Protein AF-A0A3D0CFL4-F1 (afdb_monomer)

Structure (mmCIF, N/CA/C/O backbone):
data_AF-A0A3D0CFL4-F1
#
_entry.id   AF-A0A3D0CFL4-F1
#
loop_
_atom_site.group_PDB
_atom_site.id
_atom_site.type_symbol
_atom_site.label_atom_id
_atom_site.label_alt_id
_atom_site.label_comp_id
_atom_site.label_asym_id
_atom_site.label_entity_id
_atom_site.label_seq_id
_atom_site.pdbx_PDB_ins_code
_atom_site.Cartn_x
_atom_site.Cartn_y
_atom_site.Cartn_z
_atom_site.occupancy
_atom_site.B_iso_or_equiv
_atom_site.auth_seq_id
_atom_site.auth_comp_id
_atom_site.auth_asym_id
_atom_site.auth_atom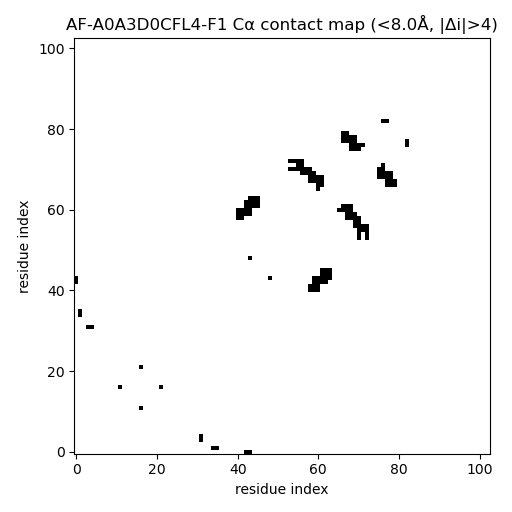_id
_atom_site.pdbx_PDB_model_num
ATOM 1 N N . MET A 1 1 ? 0.026 7.987 4.294 1.00 47.44 1 MET A N 1
ATOM 2 C CA . MET A 1 1 ? -0.009 7.090 5.470 1.00 47.44 1 MET A CA 1
ATOM 3 C C . MET A 1 1 ? -1.388 7.122 6.114 1.00 47.44 1 MET A C 1
ATOM 5 O O . MET A 1 1 ? -1.68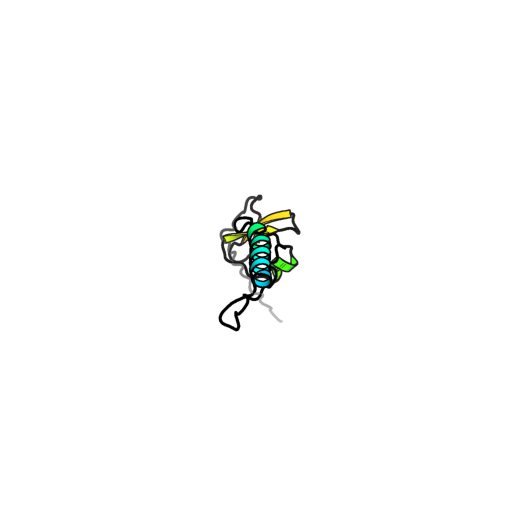2 8.049 6.860 1.00 47.44 1 MET A O 1
ATOM 9 N N . SE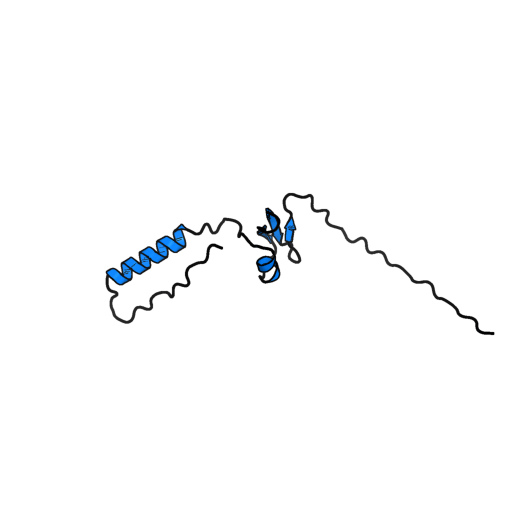R A 1 2 ? -2.233 6.133 5.819 1.00 44.75 2 SER A N 1
ATOM 10 C CA . SER A 1 2 ? -3.394 5.846 6.667 1.00 44.75 2 SER A CA 1
ATOM 11 C C . SER A 1 2 ? -2.862 5.102 7.889 1.00 44.75 2 SER A C 1
ATOM 13 O O . SER A 1 2 ? -2.358 3.987 7.778 1.00 44.75 2 SER A O 1
ATOM 15 N N . LYS A 1 3 ? -2.828 5.777 9.037 1.00 48.47 3 LYS A N 1
ATOM 16 C CA . LYS A 1 3 ? -2.385 5.191 10.300 1.00 48.47 3 LYS A CA 1
ATOM 17 C C . LYS A 1 3 ? -3.637 4.901 11.104 1.00 48.47 3 LYS A C 1
ATOM 19 O O . LYS A 1 3 ? -4.302 5.845 11.526 1.00 48.47 3 LYS A O 1
ATOM 24 N N . LEU A 1 4 ? -3.924 3.617 11.331 1.00 55.66 4 LEU A N 1
ATOM 25 C CA . LEU A 1 4 ? -4.851 3.212 12.384 1.00 55.66 4 LEU A CA 1
ATOM 26 C C . LEU A 1 4 ? -4.417 3.937 13.653 1.00 55.66 4 LEU A C 1
ATOM 28 O O . LEU A 1 4 ? -3.273 3.781 14.103 1.00 55.66 4 LEU A O 1
ATOM 32 N N . LEU A 1 5 ? -5.292 4.786 14.192 1.00 58.69 5 LEU A N 1
ATOM 33 C CA . LEU A 1 5 ? -5.016 5.418 15.470 1.00 58.69 5 LEU A CA 1
ATOM 34 C C . LEU A 1 5 ? -4.763 4.273 16.460 1.00 58.69 5 LEU A C 1
ATOM 36 O O . LEU A 1 5 ? -5.563 3.338 16.493 1.00 58.69 5 LEU A O 1
ATOM 40 N N . PRO A 1 6 ? -3.650 4.272 17.216 1.00 56.06 6 PRO A N 1
ATOM 41 C CA . PRO A 1 6 ? -3.377 3.214 18.176 1.00 56.06 6 PRO A CA 1
ATOM 42 C C . PRO A 1 6 ? -4.433 3.278 19.282 1.00 56.06 6 PRO A C 1
ATOM 44 O O . PRO A 1 6 ? -4.282 3.979 20.280 1.00 56.06 6 PRO A O 1
ATOM 47 N N . THR A 1 7 ? -5.540 2.569 19.082 1.00 57.88 7 THR A N 1
ATOM 48 C CA . THR A 1 7 ? -6.608 2.427 20.059 1.00 57.88 7 THR A CA 1
ATOM 49 C C . THR A 1 7 ? -6.339 1.157 20.840 1.00 57.88 7 THR A C 1
ATOM 51 O O . THR A 1 7 ? -6.325 0.061 20.280 1.00 57.88 7 THR A O 1
ATOM 54 N N . ARG A 1 8 ? -6.131 1.278 22.149 1.00 60.59 8 ARG A N 1
ATOM 55 C CA . ARG A 1 8 ? -6.245 0.113 23.025 1.00 60.59 8 ARG A CA 1
ATOM 56 C C . ARG A 1 8 ? -7.718 -0.277 23.068 1.00 60.59 8 ARG A C 1
ATOM 58 O O . ARG A 1 8 ? -8.552 0.589 23.332 1.00 60.59 8 ARG A O 1
ATOM 65 N N . LEU A 1 9 ? -8.030 -1.547 22.804 1.00 61.03 9 LEU A N 1
ATOM 66 C CA . LEU A 1 9 ? -9.364 -2.080 23.079 1.00 61.03 9 LEU A CA 1
ATOM 67 C C . LEU A 1 9 ? -9.684 -1.776 24.550 1.00 61.03 9 LEU A C 1
ATOM 69 O O . LEU A 1 9 ? -8.868 -2.127 25.412 1.00 61.03 9 LEU A O 1
ATOM 73 N N . PRO A 1 10 ? -10.795 -1.083 24.857 1.00 62.53 10 PRO A N 1
ATOM 74 C CA . PRO A 1 10 ? -11.149 -0.805 26.236 1.00 62.53 10 PRO A CA 1
ATOM 75 C C . PRO A 1 10 ? -11.280 -2.116 26.996 1.00 62.53 10 PRO A C 1
ATOM 77 O O . PRO A 1 10 ? -12.042 -3.000 26.610 1.00 62.53 10 PRO A O 1
ATOM 80 N N . GLN A 1 11 ? -10.515 -2.245 28.072 1.00 64.88 11 GLN A N 1
ATOM 81 C CA . GLN A 1 11 ? -10.706 -3.334 29.010 1.00 64.88 11 GLN A CA 1
ATOM 82 C C . GLN A 1 11 ? -11.798 -2.895 29.974 1.00 64.88 11 GLN A C 1
ATOM 84 O O . GLN A 1 11 ? -11.597 -1.970 30.762 1.00 64.88 11 GLN A O 1
ATOM 89 N N . ALA A 1 12 ? -12.971 -3.515 29.863 1.00 67.00 12 ALA A N 1
ATOM 90 C CA . ALA A 1 12 ? -14.047 -3.287 30.810 1.00 67.00 12 ALA A CA 1
ATOM 91 C C . ALA A 1 12 ? -13.581 -3.750 32.198 1.00 67.00 12 ALA A C 1
ATOM 93 O O . ALA A 1 12 ? -13.279 -4.924 32.401 1.00 67.00 12 ALA A O 1
ATOM 94 N N . GLN A 1 13 ? -13.482 -2.814 33.140 1.00 70.50 13 GLN A N 1
ATOM 95 C CA . GLN A 1 13 ? -13.272 -3.113 34.552 1.00 70.50 13 GLN A CA 1
ATOM 96 C C . GLN A 1 13 ? -14.608 -2.879 35.265 1.00 70.50 13 GLN A C 1
ATOM 98 O O . GLN A 1 13 ? -14.975 -1.735 35.522 1.00 70.50 13 GLN A O 1
ATOM 103 N N . GLY A 1 14 ? -15.366 -3.954 35.503 1.00 73.62 14 GLY A N 1
ATOM 104 C CA . GLY A 1 14 ? -16.712 -3.919 36.096 1.00 73.62 14 GLY A CA 1
ATOM 105 C C . GLY A 1 14 ? -17.766 -4.663 35.264 1.00 73.62 14 GLY A C 1
ATOM 106 O O . GLY A 1 14 ? -17.468 -5.148 34.176 1.00 73.62 14 GLY A O 1
ATOM 107 N N . GLU A 1 15 ? -18.998 -4.761 35.777 1.00 78.00 15 GLU A N 1
ATOM 108 C CA . GLU A 1 15 ? -20.114 -5.463 35.108 1.00 78.00 15 GLU A CA 1
ATOM 109 C C . GLU A 1 15 ? -20.691 -4.701 33.903 1.00 78.00 15 GLU A C 1
ATOM 111 O O . GLU A 1 15 ? -21.280 -5.312 33.013 1.00 78.00 15 GLU A O 1
ATOM 116 N N . SER A 1 16 ? -20.526 -3.374 33.847 1.00 78.69 16 SER A N 1
ATOM 117 C CA . SER A 1 16 ? -21.109 -2.531 32.797 1.00 78.69 16 SER A CA 1
ATOM 118 C C . SER A 1 16 ? -20.225 -1.341 32.431 1.00 78.69 16 SER A C 1
ATOM 120 O O . SER A 1 16 ? -19.519 -0.796 33.278 1.00 78.69 16 SER A O 1
ATOM 122 N N . VAL A 1 17 ? -20.320 -0.897 31.177 1.00 78.81 17 VAL A N 1
ATOM 123 C CA . VAL A 1 17 ? -19.654 0.307 30.659 1.00 78.81 17 VAL A CA 1
ATOM 124 C C . VAL A 1 17 ? -20.687 1.423 30.523 1.00 78.81 17 VAL A C 1
ATOM 126 O O . VAL A 1 17 ? -21.794 1.187 30.043 1.00 78.81 17 VAL A O 1
ATOM 129 N N . ASP A 1 18 ? -20.328 2.641 30.925 1.00 86.56 18 ASP A N 1
ATOM 130 C CA . ASP A 1 18 ? -21.192 3.807 30.742 1.00 86.56 18 ASP A CA 1
ATOM 131 C C . ASP A 1 18 ? -21.478 4.074 29.249 1.00 86.56 18 ASP A C 1
ATOM 133 O O . ASP A 1 18 ? -20.598 3.943 28.389 1.00 86.56 18 ASP A O 1
ATOM 137 N N . SER A 1 19 ? -22.713 4.4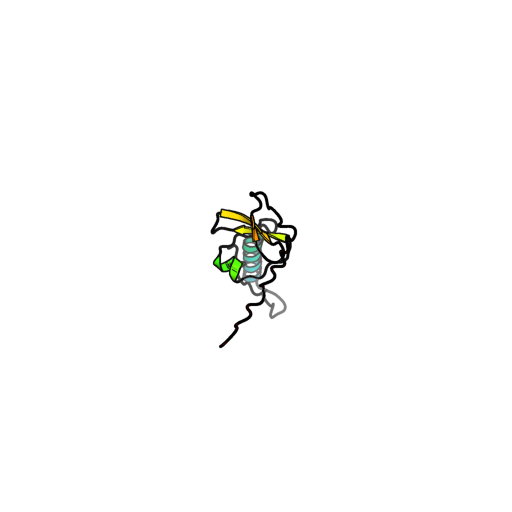86 28.946 1.00 84.12 19 SER A N 1
ATOM 138 C CA . SER A 1 19 ? -23.193 4.675 27.570 1.00 84.12 19 SER A CA 1
ATOM 139 C C . SER A 1 19 ? -22.382 5.709 26.780 1.00 84.12 19 SER A C 1
ATOM 141 O O . SER A 1 19 ? -22.138 5.516 25.588 1.00 84.12 19 SER A O 1
ATOM 143 N N . ASN A 1 20 ? -21.883 6.768 27.426 1.00 86.75 20 ASN A N 1
ATOM 144 C CA . ASN A 1 20 ? -21.023 7.757 26.779 1.00 86.75 20 ASN A CA 1
ATOM 145 C C . ASN A 1 20 ? -19.671 7.140 26.389 1.00 86.75 20 ASN A C 1
ATOM 147 O O . ASN A 1 20 ? -19.152 7.393 25.303 1.00 86.75 20 ASN A O 1
ATOM 151 N N . THR A 1 21 ? -19.107 6.287 27.244 1.00 84.00 21 THR A N 1
ATOM 152 C CA . THR A 1 21 ? -17.828 5.612 26.965 1.00 84.00 21 THR A CA 1
ATOM 153 C C . THR A 1 21 ? -17.973 4.599 25.830 1.00 84.00 21 THR A C 1
ATOM 155 O O . THR A 1 21 ? -17.145 4.577 24.917 1.00 84.00 21 THR A O 1
ATOM 158 N N . PHE A 1 22 ? -19.058 3.821 25.834 1.00 84.25 22 PHE A N 1
ATOM 159 C CA . PHE A 1 22 ? -19.379 2.878 24.764 1.00 84.25 22 PHE A CA 1
ATOM 160 C C . PHE A 1 22 ? -19.561 3.581 23.410 1.00 84.25 22 PHE A C 1
ATOM 162 O O . PHE A 1 22 ? -18.890 3.238 22.437 1.00 84.25 22 PHE A O 1
ATOM 169 N N . ASN A 1 23 ? -20.392 4.626 23.350 1.00 86.00 23 ASN A N 1
ATOM 170 C CA . ASN A 1 23 ? -20.667 5.347 22.103 1.00 86.00 23 ASN A CA 1
ATOM 171 C C . ASN A 1 23 ? -19.414 6.027 21.529 1.00 86.00 23 ASN A C 1
ATOM 173 O O . ASN A 1 23 ? -19.214 6.046 20.314 1.00 86.00 23 ASN A O 1
ATOM 177 N N . ARG A 1 24 ? -18.525 6.544 22.388 1.00 86.06 24 ARG A N 1
ATOM 178 C CA . ARG A 1 24 ? -17.241 7.110 21.949 1.00 86.06 24 ARG A CA 1
ATOM 179 C C . ARG A 1 24 ? -16.320 6.056 21.339 1.00 86.06 24 ARG A C 1
ATOM 181 O O . ARG A 1 24 ? -15.663 6.358 20.347 1.00 86.06 24 ARG A O 1
ATOM 188 N N . LEU A 1 25 ? -16.284 4.838 21.885 1.00 83.94 25 LEU A N 1
ATOM 189 C CA . LEU A 1 25 ? -15.529 3.733 21.288 1.00 83.94 25 LEU A CA 1
ATOM 190 C C . LEU A 1 25 ? -16.080 3.384 19.906 1.00 83.94 25 LEU A C 1
ATOM 192 O O . LEU A 1 25 ? -15.313 3.352 18.948 1.00 83.94 25 LEU A O 1
ATOM 196 N N . VAL A 1 26 ? -17.391 3.152 19.805 1.00 83.31 26 VAL A N 1
ATOM 197 C CA . VAL A 1 26 ? -18.043 2.799 18.535 1.00 83.31 26 VAL A CA 1
ATOM 198 C C . VAL A 1 26 ? -17.744 3.859 17.480 1.00 83.31 26 VAL A C 1
ATOM 200 O O . VAL A 1 26 ? -17.299 3.525 16.386 1.00 83.31 26 VAL A O 1
ATOM 203 N N . ARG A 1 27 ? -17.844 5.143 17.841 1.00 84.19 27 ARG A N 1
ATOM 204 C CA . ARG A 1 27 ? -17.531 6.241 16.924 1.00 84.19 27 ARG A CA 1
ATOM 205 C C . ARG A 1 27 ? -16.079 6.233 16.447 1.00 84.19 27 ARG A C 1
ATOM 207 O O . ARG A 1 27 ? -15.814 6.493 15.278 1.00 84.19 27 ARG A O 1
ATOM 214 N N . ILE A 1 28 ? -15.128 5.959 17.338 1.00 83.12 28 ILE A N 1
ATOM 215 C CA . ILE A 1 28 ? -13.710 5.858 16.971 1.00 83.12 28 ILE A CA 1
ATOM 216 C C . ILE A 1 28 ? -13.485 4.658 16.044 1.00 83.12 28 ILE A C 1
ATOM 218 O O . ILE A 1 28 ? -12.741 4.785 15.073 1.00 83.12 28 ILE A O 1
ATOM 222 N N . LEU A 1 29 ? -14.126 3.517 16.304 1.00 80.44 29 LEU A N 1
ATOM 223 C CA . LEU A 1 29 ? -14.031 2.337 15.444 1.00 80.44 29 LEU A CA 1
ATOM 224 C C . LEU A 1 29 ? -14.608 2.611 14.051 1.00 80.44 29 LEU A C 1
ATOM 226 O O . LEU A 1 29 ? -13.934 2.331 13.068 1.00 80.44 29 LEU A O 1
ATOM 230 N N . GLU A 1 30 ? -15.783 3.231 13.952 1.00 77.88 30 GLU A N 1
ATOM 231 C CA . GLU A 1 30 ? -16.376 3.648 12.672 1.00 77.88 30 GLU A CA 1
ATOM 232 C C . GLU A 1 30 ? -15.454 4.580 11.881 1.00 77.88 30 GLU A C 1
ATOM 234 O O . GLU A 1 30 ? -15.259 4.389 10.683 1.00 77.88 30 GLU A O 1
ATOM 239 N N . LEU A 1 31 ? -14.861 5.576 12.548 1.00 77.50 31 LEU A N 1
ATOM 240 C CA . LEU A 1 31 ? -13.948 6.524 11.907 1.00 77.50 31 LEU A CA 1
ATOM 241 C C . LEU A 1 31 ? -12.666 5.849 11.403 1.00 77.50 31 LEU A C 1
ATOM 243 O O . LEU A 1 31 ? -12.174 6.209 10.338 1.00 77.50 31 LEU A O 1
ATOM 247 N N . ASN A 1 32 ? -12.118 4.889 12.153 1.00 71.38 32 ASN A N 1
ATOM 248 C CA . ASN A 1 32 ? -10.896 4.189 11.750 1.00 71.38 32 ASN A CA 1
ATOM 249 C C . ASN A 1 32 ? -11.161 3.124 10.675 1.00 71.38 32 ASN A C 1
ATOM 251 O O . ASN A 1 32 ? -10.352 2.978 9.765 1.00 71.38 32 ASN A O 1
ATOM 255 N N . LEU A 1 33 ? -12.277 2.394 10.762 1.00 71.31 33 LEU A N 1
ATOM 256 C CA . LEU A 1 33 ? -12.613 1.314 9.830 1.00 71.31 33 LEU A CA 1
ATOM 257 C C . LEU A 1 33 ? -13.218 1.834 8.521 1.00 71.31 33 LEU A C 1
ATOM 259 O O . LEU A 1 33 ? -12.950 1.264 7.473 1.00 71.31 33 LEU A O 1
ATOM 263 N N . GLY A 1 34 ? -13.984 2.928 8.548 1.00 66.56 34 GLY A N 1
ATOM 264 C CA . GLY A 1 34 ? -14.561 3.525 7.338 1.00 66.56 34 GLY A CA 1
ATOM 265 C C . GLY A 1 34 ? -13.553 4.278 6.461 1.00 66.56 34 GLY A C 1
ATOM 266 O O . GLY A 1 34 ? -13.856 4.580 5.312 1.00 66.56 34 GLY A O 1
ATOM 267 N N . ALA A 1 35 ? -12.367 4.595 6.990 1.00 65.38 35 ALA A N 1
ATOM 268 C CA . ALA A 1 35 ? -11.316 5.325 6.278 1.00 65.38 35 ALA A CA 1
ATOM 269 C C . ALA A 1 35 ? -10.265 4.413 5.619 1.00 65.38 35 ALA A C 1
ATOM 271 O O . ALA A 1 35 ? -9.349 4.912 4.963 1.00 65.38 35 ALA A O 1
ATOM 272 N N . ILE A 1 36 ? -10.354 3.097 5.827 1.00 63.19 36 ILE A N 1
ATOM 273 C CA . ILE A 1 36 ? -9.388 2.132 5.307 1.00 63.19 36 ILE A CA 1
ATOM 274 C C . ILE A 1 36 ? -10.040 1.344 4.186 1.00 63.19 36 ILE A C 1
ATOM 276 O O . ILE A 1 36 ? -10.982 0.591 4.408 1.00 63.19 36 ILE A O 1
ATOM 280 N N . ASP A 1 37 ? -9.485 1.508 2.993 1.00 67.38 37 ASP A N 1
ATOM 281 C CA . ASP A 1 37 ? -9.648 0.558 1.907 1.00 67.38 37 ASP A CA 1
ATOM 282 C C . ASP A 1 37 ? -8.495 -0.457 2.014 1.00 67.38 37 ASP A C 1
ATOM 284 O O . ASP A 1 37 ? -7.347 -0.090 1.739 1.00 67.38 37 ASP A O 1
ATOM 288 N N . PRO A 1 38 ? -8.742 -1.689 2.502 1.00 64.94 38 PRO A N 1
ATOM 289 C CA . PRO A 1 38 ? -7.702 -2.706 2.625 1.00 64.94 38 PRO A CA 1
ATOM 290 C C . PRO A 1 38 ? -7.233 -3.236 1.263 1.00 64.94 38 PRO A C 1
ATOM 292 O O . PRO A 1 38 ? -6.167 -3.846 1.201 1.00 64.94 38 PRO A O 1
ATOM 295 N N . ASP A 1 39 ? -8.003 -2.998 0.197 1.00 69.75 39 ASP A N 1
ATOM 296 C CA . ASP A 1 39 ? -7.711 -3.470 -1.154 1.00 69.75 39 ASP A CA 1
ATOM 297 C C . ASP A 1 39 ? -6.904 -2.435 -1.961 1.00 69.75 39 ASP A C 1
ATOM 299 O O . ASP A 1 39 ? -6.328 -2.757 -3.005 1.00 69.75 39 ASP A O 1
ATOM 303 N N . ALA A 1 40 ? -6.807 -1.192 -1.474 1.00 75.50 40 ALA A N 1
ATOM 304 C CA . ALA A 1 40 ? -6.004 -0.156 -2.107 1.00 75.50 40 ALA A CA 1
ATOM 305 C C . ALA A 1 40 ? -4.492 -0.416 -1.920 1.00 75.50 40 ALA A C 1
ATOM 307 O O . ALA A 1 40 ? -4.030 -0.659 -0.798 1.00 75.50 40 ALA A O 1
ATOM 308 N N . PRO A 1 41 ? -3.674 -0.301 -2.986 1.00 78.50 41 PRO A N 1
ATOM 309 C CA . PRO A 1 41 ? -2.231 -0.472 -2.878 1.00 78.50 41 PRO A CA 1
ATOM 310 C C . PRO A 1 41 ? -1.629 0.591 -1.952 1.00 78.50 41 PRO A C 1
ATOM 312 O O . PRO A 1 41 ? -1.869 1.793 -2.096 1.00 78.50 41 PRO A O 1
ATOM 315 N N . GLY A 1 42 ? -0.823 0.141 -0.988 1.00 84.31 42 GLY A N 1
ATOM 316 C CA . GLY A 1 42 ? -0.172 1.028 -0.029 1.00 84.31 42 GLY A CA 1
ATOM 317 C C . GLY A 1 42 ? 0.766 2.026 -0.717 1.00 84.31 42 GLY A C 1
ATOM 318 O O . GLY A 1 42 ? 1.462 1.687 -1.675 1.00 84.31 42 GLY A O 1
ATOM 319 N N . GLN A 1 43 ? 0.786 3.261 -0.215 1.00 89.38 43 GLN A N 1
ATOM 320 C CA . GLN A 1 43 ? 1.636 4.340 -0.723 1.00 89.38 43 GLN A CA 1
ATOM 321 C C . GLN A 1 43 ? 2.874 4.504 0.159 1.00 89.38 43 GLN A C 1
ATOM 323 O O . GLN A 1 43 ? 2.734 4.787 1.354 1.00 89.38 43 GLN A O 1
ATOM 328 N N . PHE A 1 44 ? 4.063 4.369 -0.428 1.00 91.62 44 PHE A N 1
ATOM 329 C CA . PHE A 1 44 ? 5.338 4.401 0.293 1.00 91.62 44 PHE A CA 1
ATOM 330 C C . PHE A 1 44 ? 6.366 5.269 -0.430 1.00 91.62 44 PHE A C 1
ATOM 332 O O . PHE A 1 44 ? 6.449 5.250 -1.656 1.00 91.62 44 PHE A O 1
ATOM 339 N N . ASN A 1 45 ? 7.174 6.011 0.327 1.00 92.19 45 ASN A N 1
ATOM 340 C CA . ASN A 1 45 ? 8.327 6.725 -0.224 1.00 92.19 45 ASN A CA 1
ATOM 341 C C . ASN A 1 45 ? 9.586 5.834 -0.209 1.00 92.19 45 ASN A C 1
ATOM 343 O O . ASN A 1 45 ? 9.591 4.748 0.368 1.00 92.19 45 ASN A O 1
ATOM 347 N N . ALA A 1 46 ? 10.676 6.305 -0.817 1.00 89.88 46 ALA A N 1
ATOM 348 C CA . ALA A 1 46 ? 11.936 5.563 -0.891 1.00 89.88 46 ALA A CA 1
ATOM 349 C C . ALA A 1 46 ? 12.518 5.178 0.485 1.00 89.88 46 ALA A C 1
ATOM 351 O O . ALA A 1 46 ? 13.071 4.088 0.630 1.00 89.88 46 ALA A O 1
ATOM 352 N N . THR A 1 47 ? 12.364 6.030 1.502 1.00 92.88 47 THR A N 1
ATOM 353 C CA . THR A 1 47 ? 12.824 5.744 2.869 1.00 92.88 47 THR A CA 1
ATOM 354 C C . THR A 1 47 ? 12.032 4.587 3.472 1.00 92.88 47 THR A C 1
ATOM 356 O O . THR A 1 47 ? 12.630 3.639 3.981 1.00 92.88 47 THR A O 1
ATOM 359 N N . ASP A 1 48 ? 10.704 4.617 3.349 1.00 90.00 48 ASP A N 1
ATOM 360 C CA . ASP A 1 48 ? 9.822 3.555 3.842 1.00 90.00 48 ASP A CA 1
ATOM 361 C C . ASP A 1 48 ? 10.119 2.225 3.138 1.00 90.00 48 ASP A C 1
ATOM 363 O O . ASP A 1 48 ? 10.259 1.193 3.789 1.00 90.00 48 ASP A O 1
ATOM 367 N N . ILE A 1 49 ? 10.294 2.257 1.813 1.00 90.62 49 ILE A N 1
ATOM 368 C CA . ILE A 1 49 ? 10.623 1.076 1.003 1.00 90.62 49 ILE A CA 1
ATOM 369 C C . ILE A 1 49 ? 11.943 0.436 1.447 1.00 90.62 49 ILE A C 1
ATOM 371 O O . ILE A 1 49 ? 12.050 -0.786 1.477 1.00 90.62 49 ILE A O 1
ATOM 375 N N . SER A 1 50 ? 12.940 1.247 1.810 1.00 89.38 50 SER A N 1
ATOM 376 C CA . SER A 1 50 ? 14.242 0.750 2.273 1.00 89.38 50 SER A CA 1
ATOM 377 C C . SER A 1 50 ? 14.233 0.194 3.702 1.00 89.38 50 SER A C 1
ATOM 379 O O . SER A 1 50 ? 15.095 -0.611 4.048 1.00 89.38 50 SER A O 1
ATOM 381 N N . GLY A 1 51 ? 13.290 0.635 4.541 1.00 87.50 51 GLY A N 1
ATOM 382 C CA . GLY A 1 51 ? 13.236 0.279 5.962 1.00 87.50 51 GLY A CA 1
ATOM 383 C C . GLY A 1 51 ? 12.221 -0.810 6.315 1.00 87.50 51 GLY A C 1
ATOM 384 O O . GLY A 1 51 ? 12.352 -1.444 7.362 1.00 87.50 51 GLY A O 1
ATOM 385 N N . LEU A 1 52 ? 11.203 -1.022 5.479 1.00 88.94 52 LEU A N 1
ATOM 386 C CA . LEU A 1 52 ? 10.123 -1.979 5.721 1.00 88.94 52 LEU A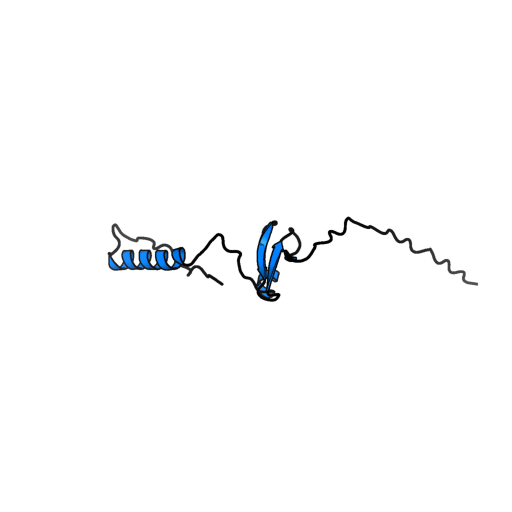 CA 1
ATOM 387 C C . LEU A 1 52 ? 10.374 -3.317 5.016 1.00 88.94 52 LEU A C 1
ATOM 389 O O . LEU A 1 52 ? 11.031 -3.394 3.981 1.00 88.94 52 LEU A O 1
ATOM 393 N N . GLN A 1 53 ? 9.808 -4.386 5.576 1.00 88.88 53 GLN A N 1
ATOM 394 C CA . GLN A 1 53 ? 9.800 -5.706 4.949 1.00 88.88 53 GLN A CA 1
ATOM 395 C C . GLN A 1 53 ? 8.496 -5.914 4.179 1.00 88.88 53 GLN A C 1
ATOM 397 O O . GLN A 1 53 ? 7.411 -5.677 4.712 1.00 88.88 53 GLN A O 1
ATOM 402 N N . PHE A 1 54 ? 8.609 -6.399 2.944 1.00 91.00 54 PHE A N 1
ATOM 403 C CA . PHE A 1 54 ? 7.480 -6.686 2.064 1.00 91.00 54 PHE A CA 1
ATOM 404 C C . PHE A 1 54 ? 7.468 -8.168 1.686 1.00 91.00 54 PHE A C 1
ATOM 406 O O . PHE A 1 54 ? 8.517 -8.786 1.509 1.00 91.00 54 PHE A O 1
ATOM 413 N N . ALA A 1 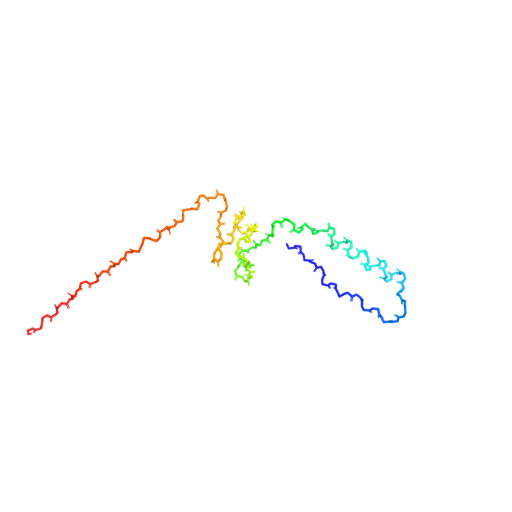55 ? 6.273 -8.743 1.561 1.00 89.88 55 ALA A N 1
ATOM 414 C CA . ALA A 1 55 ? 6.111 -10.099 1.051 1.00 89.88 55 ALA A CA 1
ATOM 415 C C . ALA A 1 55 ? 6.324 -10.128 -0.471 1.00 89.88 55 ALA A C 1
ATOM 417 O O . ALA A 1 55 ? 5.950 -9.185 -1.172 1.00 89.88 55 ALA A O 1
ATOM 418 N N . THR A 1 56 ? 6.890 -11.216 -0.998 1.00 92.56 56 THR A N 1
ATOM 419 C CA . THR A 1 56 ? 6.962 -11.446 -2.449 1.00 92.56 56 THR A CA 1
ATOM 420 C C . THR A 1 56 ? 5.568 -11.350 -3.071 1.00 92.56 56 THR A C 1
ATOM 422 O O . THR A 1 56 ? 4.622 -11.958 -2.575 1.00 92.56 56 THR A O 1
ATOM 425 N N . GLY A 1 57 ? 5.441 -10.583 -4.154 1.00 87.25 57 GLY A N 1
ATOM 426 C CA . GLY A 1 57 ? 4.173 -10.307 -4.831 1.00 87.25 57 GLY A CA 1
ATOM 427 C C . GLY A 1 57 ? 3.416 -9.083 -4.305 1.00 87.25 57 GLY A C 1
ATOM 428 O O . GLY A 1 57 ? 2.378 -8.743 -4.865 1.00 87.25 57 GLY A O 1
ATOM 429 N N . ALA A 1 58 ? 3.914 -8.394 -3.271 1.00 90.38 58 ALA A N 1
ATOM 430 C CA . ALA A 1 58 ? 3.305 -7.156 -2.791 1.00 90.38 58 ALA A CA 1
ATOM 431 C C . ALA A 1 58 ? 3.314 -6.072 -3.880 1.00 90.38 58 ALA A C 1
ATOM 433 O O . ALA A 1 58 ? 4.353 -5.819 -4.493 1.00 90.38 58 ALA A O 1
ATOM 434 N N . ILE A 1 59 ? 2.170 -5.413 -4.078 1.00 92.25 59 ILE A N 1
ATOM 435 C CA . ILE A 1 59 ? 2.006 -4.285 -5.000 1.00 92.25 59 ILE A CA 1
ATOM 436 C C . ILE A 1 59 ? 1.874 -3.005 -4.182 1.00 92.25 59 ILE A C 1
ATOM 438 O O . ILE A 1 59 ? 1.061 -2.924 -3.260 1.00 92.25 59 ILE A O 1
ATOM 442 N N . ILE A 1 60 ? 2.668 -2.001 -4.534 1.00 92.12 60 ILE A N 1
ATOM 443 C CA . ILE A 1 60 ? 2.672 -0.693 -3.886 1.00 92.12 60 ILE A CA 1
ATOM 444 C C . ILE A 1 60 ? 2.593 0.428 -4.914 1.00 92.12 60 ILE A C 1
ATOM 446 O O . ILE A 1 60 ? 2.935 0.239 -6.082 1.00 92.12 60 ILE A O 1
ATOM 450 N N . PHE A 1 61 ? 2.232 1.620 -4.453 1.00 92.94 61 PHE A N 1
ATOM 451 C CA . PHE A 1 61 ? 2.505 2.863 -5.160 1.00 92.94 61 PHE A CA 1
ATOM 452 C C . PHE A 1 61 ? 3.714 3.556 -4.524 1.00 92.94 61 PHE A C 1
ATOM 454 O O . PHE A 1 61 ? 3.680 3.945 -3.353 1.00 92.94 61 PHE A O 1
ATOM 461 N N . ASN A 1 62 ? 4.794 3.711 -5.285 1.00 93.19 62 ASN A N 1
ATOM 462 C CA . ASN A 1 62 ? 5.977 4.418 -4.824 1.00 93.19 62 ASN A CA 1
ATOM 463 C C . ASN A 1 62 ? 5.791 5.920 -5.047 1.00 93.19 62 ASN A C 1
ATOM 465 O O . ASN A 1 62 ? 5.812 6.386 -6.181 1.00 93.19 62 ASN A O 1
ATOM 469 N N . THR A 1 63 ? 5.635 6.687 -3.970 1.00 93.31 63 THR A N 1
ATOM 470 C CA . THR A 1 63 ? 5.385 8.135 -4.034 1.00 93.31 63 THR A CA 1
ATOM 471 C C . THR A 1 63 ? 6.627 8.950 -4.389 1.00 93.31 63 THR A C 1
ATOM 473 O O . THR A 1 63 ? 6.510 10.139 -4.644 1.00 93.31 63 THR A O 1
ATOM 476 N N . THR A 1 64 ? 7.826 8.359 -4.354 1.00 92.94 64 THR A N 1
ATOM 477 C CA . THR A 1 64 ? 9.071 9.052 -4.728 1.00 92.94 64 THR A CA 1
ATOM 478 C C . THR A 1 64 ? 9.281 9.063 -6.238 1.00 92.94 64 THR A C 1
ATOM 480 O O . THR A 1 64 ? 9.769 10.051 -6.773 1.00 92.94 64 THR A O 1
ATOM 483 N N . VAL A 1 65 ? 8.917 7.974 -6.916 1.00 92.25 65 VAL A N 1
ATOM 484 C CA . VAL A 1 65 ? 9.001 7.847 -8.385 1.00 92.25 65 VAL A CA 1
ATOM 485 C C . VAL A 1 65 ? 7.627 7.854 -9.065 1.00 92.25 65 VAL A C 1
ATOM 487 O O . VAL A 1 65 ? 7.540 7.671 -10.272 1.00 92.25 65 VAL A O 1
ATOM 490 N N . GLU A 1 66 ? 6.563 8.054 -8.287 1.00 92.19 66 GLU A N 1
ATOM 491 C CA . GLU A 1 66 ? 5.166 8.190 -8.723 1.00 92.19 66 GLU A CA 1
ATOM 492 C C . GLU A 1 66 ? 4.657 7.031 -9.599 1.00 92.19 66 GLU A C 1
ATOM 494 O O . GLU A 1 66 ? 3.899 7.223 -10.549 1.00 92.19 66 GLU A O 1
ATOM 499 N N . VAL A 1 67 ? 5.059 5.797 -9.272 1.00 93.50 67 VAL A N 1
ATOM 500 C CA . VAL A 1 67 ? 4.743 4.609 -10.078 1.00 93.50 67 VAL A CA 1
ATOM 501 C C . VAL A 1 67 ? 4.361 3.395 -9.234 1.00 93.50 67 VAL A C 1
ATOM 503 O O . VAL A 1 67 ? 4.843 3.218 -8.113 1.00 93.50 67 VAL A O 1
ATOM 506 N N . HIS A 1 68 ? 3.499 2.532 -9.784 1.00 93.75 68 HIS A N 1
ATOM 507 C CA . HIS A 1 68 ? 3.187 1.243 -9.176 1.00 93.75 68 HIS A CA 1
ATOM 508 C C . HIS A 1 68 ? 4.335 0.255 -9.368 1.00 93.75 68 HIS A C 1
ATOM 510 O O . HIS A 1 68 ? 4.843 0.061 -10.476 1.00 93.75 68 HIS A O 1
ATOM 516 N N . GLN A 1 69 ? 4.720 -0.393 -8.275 1.00 93.38 69 GLN A N 1
ATOM 517 C CA . GLN A 1 69 ? 5.794 -1.371 -8.264 1.00 93.38 69 GLN A CA 1
ATOM 518 C C . GLN A 1 69 ? 5.340 -2.664 -7.592 1.00 93.38 69 GLN A C 1
ATOM 520 O O . GLN A 1 69 ? 4.567 -2.628 -6.635 1.00 93.38 69 GLN A O 1
ATOM 525 N N . ALA A 1 70 ? 5.851 -3.797 -8.071 1.00 92.31 70 ALA A N 1
ATOM 526 C CA . ALA A 1 70 ? 5.680 -5.093 -7.422 1.00 92.31 70 ALA A CA 1
ATOM 527 C C . ALA A 1 70 ? 7.006 -5.594 -6.848 1.00 92.31 70 ALA A C 1
ATOM 529 O O . ALA A 1 70 ? 8.057 -5.441 -7.473 1.00 92.31 70 ALA A O 1
ATOM 530 N N . PHE A 1 71 ? 6.956 -6.196 -5.662 1.00 92.94 71 PHE A N 1
ATOM 531 C CA . PHE A 1 71 ? 8.121 -6.801 -5.028 1.00 92.94 71 PHE A CA 1
ATOM 532 C C . PHE A 1 71 ? 8.346 -8.221 -5.557 1.00 92.94 71 PHE A C 1
ATOM 534 O O . PHE A 1 71 ? 7.503 -9.098 -5.367 1.00 92.94 71 PHE A O 1
ATOM 541 N N . ASP A 1 72 ? 9.490 -8.471 -6.192 1.00 89.25 72 ASP A N 1
ATOM 542 C CA . ASP A 1 72 ? 9.836 -9.786 -6.756 1.00 89.25 72 ASP A CA 1
ATOM 543 C C . ASP A 1 72 ? 10.438 -10.765 -5.723 1.00 89.25 72 ASP A C 1
ATOM 545 O O . ASP A 1 72 ? 10.741 -11.911 -6.051 1.00 89.25 72 ASP A O 1
ATOM 549 N N . GLY A 1 73 ? 10.578 -10.339 -4.463 1.00 89.00 73 GLY A N 1
ATOM 550 C CA . GLY A 1 73 ? 11.252 -11.082 -3.392 1.00 89.00 73 GLY A CA 1
ATOM 551 C C . GLY A 1 73 ? 12.674 -10.595 -3.104 1.00 89.00 73 GLY A C 1
ATOM 552 O O . GLY A 1 73 ? 13.232 -10.931 -2.064 1.00 89.00 73 GLY A O 1
ATOM 553 N N . SER A 1 74 ? 13.243 -9.770 -3.985 1.00 88.88 74 SER A N 1
ATOM 554 C CA . SER A 1 74 ? 14.536 -9.112 -3.794 1.00 88.88 74 SER A CA 1
ATOM 555 C C . SER A 1 74 ? 14.427 -7.595 -3.934 1.00 88.88 74 SER A C 1
ATOM 557 O O . SER A 1 74 ? 14.984 -6.858 -3.123 1.00 88.88 74 SER A O 1
ATOM 559 N N . THR A 1 75 ? 13.697 -7.117 -4.940 1.00 89.56 75 THR A N 1
ATOM 560 C CA . THR A 1 75 ? 13.603 -5.704 -5.308 1.00 89.56 75 THR A CA 1
ATOM 561 C C . THR A 1 75 ? 12.206 -5.332 -5.799 1.00 89.56 75 THR A C 1
ATOM 563 O O . THR A 1 75 ? 11.421 -6.177 -6.230 1.00 89.56 75 THR A O 1
ATOM 566 N N . PHE A 1 76 ? 11.892 -4.038 -5.750 1.00 92.00 76 PHE A N 1
ATOM 567 C CA . PHE A 1 76 ? 10.697 -3.492 -6.384 1.00 92.00 76 PHE A CA 1
ATOM 568 C C . PHE A 1 76 ? 10.928 -3.259 -7.878 1.00 92.00 76 PHE A C 1
ATOM 570 O O . PHE A 1 76 ? 11.897 -2.613 -8.277 1.00 92.00 76 PHE A O 1
ATOM 577 N N . ARG A 1 77 ? 10.009 -3.765 -8.703 1.00 90.06 77 ARG A N 1
ATOM 578 C CA . ARG A 1 77 ? 10.021 -3.654 -10.166 1.00 90.06 77 ARG A CA 1
ATOM 579 C C . ARG A 1 77 ? 8.872 -2.781 -10.643 1.00 90.06 77 ARG A C 1
ATOM 581 O O . ARG A 1 77 ? 7.762 -2.898 -10.133 1.00 90.06 77 ARG A O 1
ATOM 588 N N . ASN A 1 78 ? 9.141 -1.918 -11.618 1.00 92.25 78 ASN A N 1
ATOM 589 C CA . ASN A 1 78 ? 8.132 -1.054 -12.225 1.00 92.25 78 ASN A CA 1
ATOM 590 C C . ASN A 1 78 ? 7.115 -1.893 -13.020 1.00 92.25 78 ASN A C 1
ATOM 592 O O . ASN A 1 78 ? 7.505 -2.747 -13.812 1.00 92.25 78 ASN A O 1
ATOM 596 N N . LEU A 1 79 ? 5.820 -1.647 -12.812 1.00 90.56 79 LEU A N 1
ATOM 597 C CA . LEU 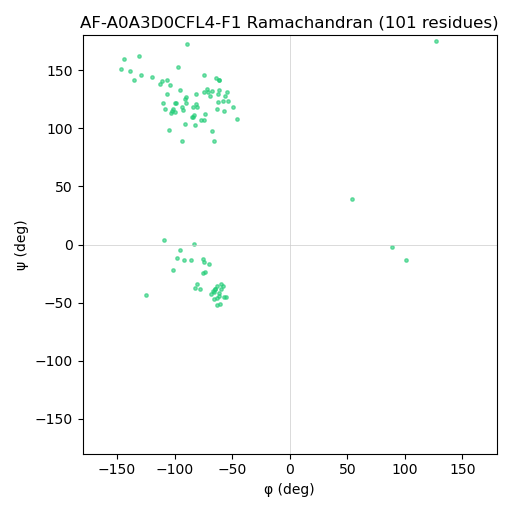A 1 79 ? 4.742 -2.371 -13.492 1.00 90.56 79 LEU A CA 1
ATOM 598 C C . LEU A 1 79 ? 4.354 -1.792 -14.859 1.00 90.56 79 LEU A C 1
ATOM 600 O O . LEU A 1 79 ? 3.639 -2.448 -15.612 1.00 90.56 79 LEU A O 1
ATOM 604 N N . TYR A 1 80 ? 4.798 -0.581 -15.189 1.00 88.38 80 TYR A N 1
ATOM 605 C CA . TYR A 1 80 ? 4.473 0.081 -16.459 1.00 88.38 80 TYR A CA 1
ATOM 606 C C . TYR A 1 80 ? 5.566 -0.052 -17.514 1.00 88.38 80 TYR A C 1
ATOM 608 O O . TYR A 1 80 ? 5.340 0.247 -18.685 1.00 88.38 80 TYR A O 1
ATOM 616 N N . GLU A 1 81 ? 6.744 -0.518 -17.112 1.00 82.38 81 GLU A N 1
ATOM 617 C CA . GLU A 1 81 ? 7.878 -0.718 -18.001 1.00 82.38 81 GLU A CA 1
ATOM 618 C C . GLU A 1 81 ? 8.085 -2.202 -18.264 1.00 82.38 81 GLU A C 1
ATOM 620 O O . GLU A 1 81 ? 7.962 -3.038 -17.364 1.00 82.38 81 GLU A O 1
ATOM 625 N N . HIS A 1 82 ? 8.442 -2.525 -19.508 1.00 76.50 82 HIS A N 1
ATOM 626 C CA . HIS A 1 82 ? 8.812 -3.882 -19.879 1.00 76.50 82 HIS A CA 1
ATOM 627 C C . HIS A 1 82 ? 9.978 -4.360 -19.006 1.00 76.50 82 HIS A C 1
ATOM 629 O O . HIS A 1 82 ? 11.083 -3.823 -19.075 1.00 76.50 82 HIS A O 1
ATOM 635 N N . GLN A 1 83 ? 9.725 -5.382 -18.189 1.00 68.06 83 GLN A N 1
ATOM 636 C CA . GLN A 1 83 ? 10.756 -6.018 -17.383 1.00 68.06 83 GLN A CA 1
ATOM 637 C C . GLN A 1 83 ? 11.499 -7.034 -18.252 1.00 68.06 83 GLN A C 1
ATOM 639 O O . GLN A 1 83 ? 11.007 -8.134 -18.505 1.00 68.06 83 GLN A O 1
ATOM 644 N N . THR A 1 84 ? 12.698 -6.677 -18.708 1.00 68.88 84 THR A N 1
ATOM 645 C CA . THR A 1 84 ? 13.618 -7.661 -19.279 1.00 68.88 84 THR A CA 1
ATOM 646 C C . THR A 1 84 ? 14.198 -8.463 -18.125 1.00 68.88 84 THR A C 1
ATOM 648 O O . THR A 1 84 ? 15.023 -7.951 -17.373 1.00 68.88 84 THR A O 1
ATOM 651 N N . TYR A 1 85 ? 13.771 -9.713 -17.963 1.00 62.47 85 TYR A N 1
ATOM 652 C CA . TYR A 1 85 ? 14.426 -10.637 -17.043 1.00 62.47 85 TYR A CA 1
ATOM 653 C C . TYR A 1 85 ? 15.750 -11.062 -17.680 1.00 62.47 85 TYR A C 1
ATOM 655 O O . TYR A 1 85 ? 15.716 -11.748 -18.706 1.00 62.47 85 TYR A O 1
ATOM 663 N N . PRO A 1 86 ? 16.916 -10.677 -17.132 1.00 61.06 86 PRO A N 1
ATOM 664 C CA . PRO A 1 86 ? 18.161 -11.256 -17.593 1.00 61.06 86 PRO A CA 1
ATOM 665 C C . PRO A 1 86 ? 18.144 -12.730 -17.182 1.00 61.06 86 PRO A C 1
ATOM 667 O O . PRO A 1 86 ? 18.418 -13.083 -16.038 1.00 61.06 86 PRO A O 1
ATOM 670 N N . VAL A 1 87 ? 17.765 -13.606 -18.111 1.00 64.19 87 VAL A N 1
ATOM 671 C CA . VAL A 1 87 ? 18.077 -15.029 -18.003 1.00 64.19 87 VAL A CA 1
ATOM 672 C C . VAL A 1 87 ? 19.598 -15.136 -18.014 1.00 64.19 87 VAL A C 1
ATOM 674 O O . VAL A 1 87 ? 20.243 -14.576 -18.899 1.00 64.19 87 VAL A O 1
ATOM 677 N N . GLY A 1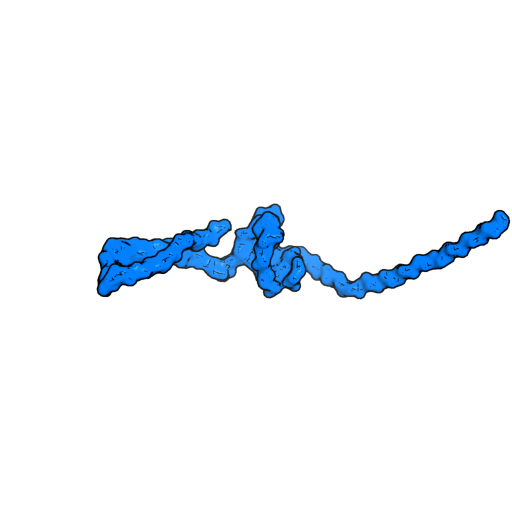 88 ? 20.153 -15.743 -16.963 1.00 56.31 88 GLY A N 1
ATOM 678 C CA . GLY A 1 88 ? 21.573 -15.685 -16.625 1.00 56.31 88 GLY A CA 1
ATOM 679 C C . GLY A 1 88 ? 22.485 -15.903 -17.828 1.00 56.31 88 GLY A C 1
ATOM 680 O O . GLY A 1 88 ? 22.620 -17.018 -18.324 1.00 56.31 88 GLY A O 1
ATOM 681 N N . VAL A 1 89 ? 23.131 -14.829 -18.279 1.00 63.19 89 VAL A N 1
ATOM 682 C CA . VAL A 1 89 ? 24.325 -14.930 -19.113 1.00 63.19 89 VAL A CA 1
ATOM 683 C C . VAL A 1 89 ? 25.499 -14.868 -18.152 1.00 63.19 89 VAL A C 1
ATOM 685 O O . VAL A 1 89 ? 25.983 -13.796 -17.797 1.00 63.19 89 VAL A O 1
ATOM 688 N N . GLU A 1 90 ? 25.909 -16.037 -17.673 1.00 62.44 90 GLU A N 1
ATOM 689 C CA . GLU A 1 90 ? 27.151 -16.183 -16.926 1.00 62.44 90 GLU A CA 1
ATOM 690 C C . GLU A 1 90 ? 28.308 -16.256 -17.925 1.00 62.44 90 GLU A C 1
ATOM 692 O O . GLU A 1 90 ? 28.374 -17.151 -18.767 1.00 62.44 90 GLU A O 1
ATOM 697 N N . ALA A 1 91 ? 29.220 -15.289 -17.849 1.00 63.00 91 ALA A N 1
ATOM 698 C CA . ALA A 1 91 ? 30.468 -15.316 -18.593 1.00 63.00 91 ALA A CA 1
ATOM 699 C C . ALA A 1 91 ? 31.598 -15.722 -17.641 1.00 63.00 91 ALA A C 1
ATOM 701 O O . ALA A 1 91 ? 31.918 -15.006 -16.691 1.00 63.00 91 ALA A O 1
ATOM 702 N N . ILE A 1 92 ? 32.206 -16.881 -17.895 1.00 64.88 92 ILE A N 1
ATOM 703 C CA . ILE A 1 92 ? 33.430 -17.307 -17.216 1.00 64.88 92 ILE A CA 1
ATOM 704 C C . ILE A 1 92 ? 34.602 -16.651 -17.949 1.00 64.88 92 ILE A C 1
ATOM 706 O O . ILE A 1 92 ? 34.901 -17.004 -19.089 1.00 64.88 92 ILE A O 1
ATOM 710 N N . PHE A 1 93 ? 35.275 -15.702 -17.300 1.00 65.50 93 PHE A N 1
ATOM 711 C CA . PHE A 1 93 ? 36.507 -15.108 -17.816 1.00 65.50 93 PHE A CA 1
ATOM 712 C C . PHE A 1 93 ? 37.719 -15.761 -17.145 1.00 65.50 93 PHE A C 1
ATOM 714 O O . PHE A 1 93 ? 37.851 -15.734 -15.923 1.00 65.50 93 PHE A O 1
ATOM 721 N N . GLY A 1 94 ? 38.613 -16.345 -17.946 1.00 73.75 94 GLY A N 1
ATOM 722 C CA . GLY A 1 94 ? 39.918 -16.818 -17.487 1.00 73.75 94 GLY A CA 1
ATOM 723 C C . GLY A 1 94 ? 40.973 -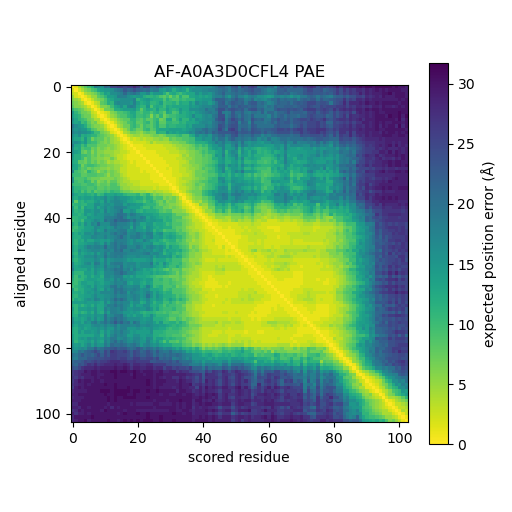15.721 -17.634 1.00 73.75 94 GLY A C 1
ATOM 724 O O . GLY A 1 94 ? 41.165 -15.198 -18.729 1.00 73.75 94 GLY A O 1
ATOM 725 N N . VAL A 1 95 ? 41.672 -15.379 -16.550 1.00 74.81 95 VAL A N 1
ATOM 726 C CA . VAL A 1 95 ? 42.880 -14.539 -16.606 1.00 74.81 95 VAL A CA 1
ATOM 727 C C . VAL A 1 95 ? 44.065 -15.430 -16.988 1.00 74.81 95 VAL A C 1
ATOM 729 O O . VAL A 1 95 ? 44.354 -16.406 -16.299 1.00 74.81 95 VAL A O 1
ATOM 732 N N . GLY A 1 96 ? 44.729 -15.116 -18.104 1.00 73.94 96 GLY A N 1
ATOM 733 C CA . GLY A 1 96 ? 45.931 -15.820 -18.556 1.00 73.94 96 GLY A CA 1
ATOM 734 C C . GLY A 1 96 ? 47.098 -15.652 -17.577 1.00 73.94 96 GLY A C 1
ATOM 735 O O . GLY A 1 96 ? 47.271 -14.588 -16.983 1.00 73.94 96 GLY A O 1
ATOM 736 N N . ALA A 1 97 ? 47.894 -16.707 -17.399 1.00 73.81 97 ALA A N 1
ATOM 737 C CA . ALA A 1 97 ? 49.052 -16.687 -16.511 1.00 73.81 97 ALA A CA 1
ATOM 738 C C . ALA A 1 97 ? 50.184 -15.824 -17.097 1.00 73.81 97 ALA A C 1
ATOM 740 O O . ALA A 1 97 ? 50.562 -15.988 -18.256 1.00 73.81 97 ALA A O 1
ATOM 741 N N . VAL A 1 98 ? 50.738 -14.925 -16.279 1.00 71.12 98 VAL A N 1
ATOM 742 C CA . VAL A 1 98 ? 51.944 -14.154 -16.606 1.00 71.12 98 VAL A CA 1
ATOM 743 C C . VAL A 1 98 ? 53.156 -14.912 -16.074 1.00 71.12 98 VAL A C 1
ATOM 745 O O . VAL A 1 98 ? 53.308 -15.071 -14.863 1.00 71.12 98 VAL A O 1
ATOM 748 N N . THR A 1 99 ? 54.024 -15.369 -16.973 1.00 68.94 99 THR A N 1
ATOM 749 C CA . THR A 1 99 ? 55.337 -15.921 -16.619 1.00 68.94 99 THR A CA 1
ATOM 750 C C . THR A 1 99 ? 56.356 -14.787 -16.614 1.00 68.94 99 THR A C 1
ATOM 752 O O . THR A 1 99 ? 56.528 -14.108 -17.623 1.00 68.94 99 THR A O 1
ATOM 755 N N . ILE A 1 100 ? 57.019 -14.570 -15.477 1.00 68.56 100 ILE A N 1
ATOM 756 C CA . ILE A 1 100 ? 58.123 -13.611 -15.352 1.00 68.56 100 ILE A CA 1
ATOM 757 C C . ILE A 1 100 ? 59.429 -14.404 -15.421 1.00 68.56 100 ILE A C 1
ATOM 759 O O . ILE A 1 100 ? 59.712 -15.191 -14.519 1.00 68.56 100 ILE A O 1
ATOM 763 N N . GLU A 1 101 ? 60.218 -14.195 -16.473 1.00 55.84 101 GLU A N 1
ATOM 764 C CA . GLU A 1 101 ? 61.607 -14.657 -16.526 1.00 55.84 101 GLU A CA 1
ATOM 765 C C . GLU A 1 101 ? 62.525 -13.569 -15.961 1.00 55.84 101 GLU A C 1
ATOM 767 O O . GLU A 1 101 ? 62.470 -12.413 -16.382 1.00 55.84 101 GLU A O 1
ATOM 772 N N . ILE A 1 102 ? 63.359 -13.939 -14.988 1.00 59.31 102 ILE A N 1
ATOM 773 C CA . ILE A 1 102 ? 64.406 -13.078 -14.427 1.00 59.31 102 ILE A CA 1
ATOM 774 C C . ILE A 1 102 ? 65.746 -13.663 -14.880 1.00 59.31 102 ILE A C 1
ATOM 776 O O . ILE A 1 102 ? 66.020 -14.831 -14.608 1.00 59.31 102 ILE A O 1
ATOM 780 N N . THR A 1 103 ? 66.541 -12.857 -15.590 1.00 64.25 103 THR A N 1
ATOM 781 C CA . THR A 1 103 ? 67.948 -13.139 -15.928 1.00 64.25 103 THR A CA 1
ATOM 782 C C . THR A 1 103 ? 68.865 -12.420 -14.952 1.00 64.25 103 THR A C 1
ATOM 784 O O . THR A 1 103 ? 68.562 -11.246 -14.640 1.00 64.25 103 THR A O 1
#

Radius of gyration: 27.01 Å; Cα contacts (8 Å, |Δi|>4): 76; chains: 1; bounding box: 91×26×56 Å

Foldseek 3Di:
DLDLDPDDDDDDDDPDDDPVVVVVVVVSCCVSVVVDDPPDAAEEEPVCQVPDDDDQQRWHQHPNVRFIWGHNPPDTDGPVDDDDDPPDPDDDDDDDDDDDDDD

pLDDT: mean 77.8, std 13.1, range [44.75, 93.75]

Nearest PDB structures (foldseek):
  1yu3-assembly1_A  TM=7.441E-01  e=4.654E-01  Bordetella phage BIP-1
  1yu2-assembly1_A  TM=7.476E-01  e=7.009E-01  Bordetella phage BMP-1
  1yu4-assembly1_C  TM=6.823E-01  e=7.009E-01  Bordetella phage BMP-1
  1yu1-assembly1_A-3  TM=7.511E-01  e=1.589E+00  Rauchvirus BPP1

Mean predicted aligned error: 14.63 Å

Secondary structure (DSSP, 8-state):
------PPPP---SS---HHHHHHHHHHHHHHHTT--TTSPEEE-HHHHHHS---TT-EEEETTTTEEEEE-SSSEEESSS-----------PPPPP------

Solvent-accessible surface area (backbone atoms only — not comparable to full-atom values): 7037 Å² total; per-residue (Å²): 127,92,68,77,72,91,69,75,79,82,77,80,83,69,98,73,76,57,69,71,61,51,53,53,50,53,52,52,49,50,58,53,56,74,71,56,65,89,85,57,63,53,68,37,41,67,68,53,61,74,72,55,88,78,59,66,70,42,56,32,32,33,67,71,80,72,42,50,27,35,26,76,69,86,52,76,39,62,72,89,52,90,77,81,74,81,71,84,81,82,80,89,81,82,83,80,86,84,83,84,84,84,132

Sequence (103 aa):
MSKLLPTRLPQAQGESVDSNTFNRLVRILELNLGAIDPDAPGQFNATDISGLQFATGAIIFNTTVEVHQAFDGSTFRNLYEHQTYPVGVEAIFGVGAVTIEIT